Protein AF-A0A0F2T6L6-F1 (afdb_monomer)

Organism: Streptomyces rubellomurinus (strain ATCC 31215) (NCBI:txid359131)

Radius of gyration: 12.06 Å; Cα contacts (8 Å, |Δi|>4): 45; chains: 1; bounding box: 40×17×30 Å

Foldseek 3Di:
DDDDDDQPAADPVQLLCVLCVHDSHHPNNVVVNVVVCVVPVCVSVVSVVVVVD

Structure (mmCIF, N/CA/C/O backbone):
data_AF-A0A0F2T6L6-F1
#
_entry.id   AF-A0A0F2T6L6-F1
#
loop_
_atom_site.group_PDB
_atom_site.id
_atom_site.type_symbol
_atom_site.label_atom_id
_atom_site.label_alt_id
_a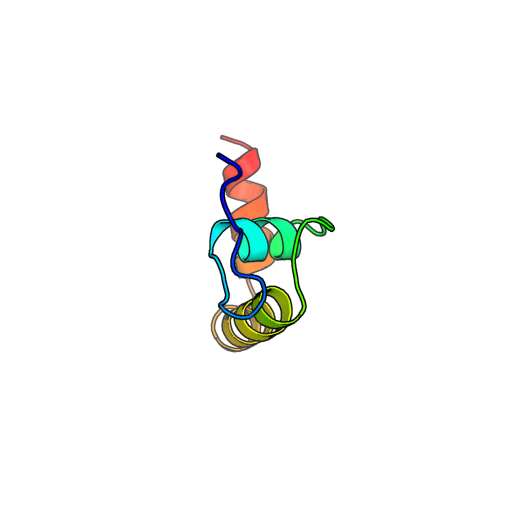tom_site.label_comp_id
_atom_site.label_asym_id
_atom_site.label_entity_id
_atom_site.label_seq_id
_atom_site.pdbx_PDB_ins_code
_atom_site.Cartn_x
_atom_site.Cartn_y
_atom_site.Cartn_z
_atom_site.occupancy
_atom_site.B_iso_or_equiv
_atom_site.auth_seq_id
_atom_site.auth_comp_id
_atom_site.auth_asym_id
_atom_site.auth_atom_id
_atom_site.pdbx_PDB_model_num
ATOM 1 N N . MET A 1 1 ? 30.472 -1.957 -2.673 1.00 53.16 1 MET A N 1
ATOM 2 C CA . MET A 1 1 ? 29.548 -2.992 -3.186 1.00 53.16 1 MET A CA 1
ATOM 3 C C . MET A 1 1 ? 28.123 -2.510 -2.924 1.00 53.16 1 MET A C 1
ATOM 5 O O . MET A 1 1 ? 27.670 -2.595 -1.793 1.00 53.16 1 MET A O 1
ATOM 9 N N . GLY A 1 2 ? 27.460 -1.876 -3.896 1.00 57.03 2 GLY A N 1
ATOM 10 C CA . GLY A 1 2 ? 26.088 -1.385 -3.707 1.00 57.03 2 GLY A CA 1
ATOM 11 C C . GLY A 1 2 ? 25.079 -2.526 -3.843 1.00 57.03 2 GLY A C 1
ATOM 12 O O . GLY A 1 2 ? 25.161 -3.297 -4.797 1.00 57.03 2 GLY A O 1
ATOM 13 N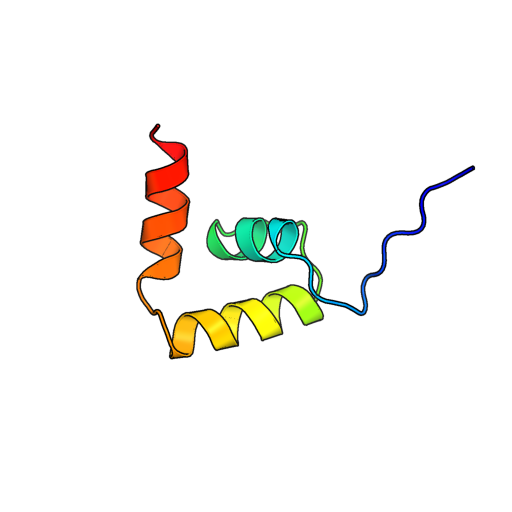 N . LEU A 1 3 ? 24.141 -2.651 -2.902 1.00 75.06 3 LEU A N 1
ATOM 14 C CA . LEU A 1 3 ? 23.028 -3.594 -3.021 1.00 75.06 3 LEU A CA 1
ATOM 15 C C . LEU A 1 3 ? 22.097 -3.126 -4.146 1.00 75.06 3 LEU A C 1
ATOM 17 O O . LEU A 1 3 ? 21.504 -2.051 -4.072 1.00 75.06 3 LEU A O 1
ATOM 21 N N . ARG A 1 4 ? 21.969 -3.933 -5.202 1.00 82.25 4 ARG A N 1
ATOM 22 C CA . ARG A 1 4 ? 21.023 -3.670 -6.290 1.00 82.25 4 ARG A CA 1
ATOM 23 C C . ARG A 1 4 ? 19.615 -4.051 -5.841 1.00 82.25 4 ARG A C 1
ATOM 25 O O . ARG A 1 4 ? 19.304 -5.233 -5.714 1.00 82.25 4 ARG A O 1
ATOM 32 N N . ILE A 1 5 ? 18.760 -3.053 -5.638 1.00 85.38 5 ILE A N 1
ATOM 33 C CA . ILE A 1 5 ? 17.344 -3.259 -5.319 1.00 85.38 5 ILE A CA 1
ATOM 34 C C . ILE A 1 5 ? 16.595 -3.619 -6.605 1.00 85.38 5 ILE A C 1
ATOM 36 O O . ILE A 1 5 ? 16.647 -2.877 -7.585 1.00 85.38 5 ILE A O 1
ATOM 40 N N . ARG A 1 6 ? 15.881 -4.750 -6.604 1.00 91.56 6 ARG A N 1
ATOM 41 C CA . ARG A 1 6 ? 14.990 -5.129 -7.710 1.00 91.56 6 ARG A CA 1
ATOM 42 C C . ARG A 1 6 ? 13.712 -4.293 -7.665 1.00 91.56 6 ARG A C 1
ATOM 44 O O . ARG A 1 6 ? 13.024 -4.273 -6.644 1.00 91.56 6 ARG A O 1
ATOM 51 N N . GLN A 1 7 ? 13.415 -3.589 -8.752 1.00 93.94 7 GLN A N 1
ATOM 52 C CA . GLN A 1 7 ? 12.261 -2.681 -8.879 1.00 93.94 7 GLN A CA 1
ATOM 53 C C . GLN A 1 7 ? 11.137 -3.274 -9.746 1.00 93.94 7 GLN A C 1
ATOM 55 O O . GLN A 1 7 ? 10.070 -2.688 -9.870 1.00 93.94 7 GLN A O 1
ATOM 60 N N . ASP A 1 8 ? 11.390 -4.445 -10.323 1.00 96.19 8 ASP A N 1
ATOM 61 C CA . ASP A 1 8 ? 10.542 -5.221 -11.229 1.00 96.19 8 ASP A CA 1
ATOM 62 C C . ASP A 1 8 ? 9.813 -6.379 -10.527 1.00 96.19 8 ASP A C 1
ATOM 64 O O . ASP A 1 8 ? 8.938 -7.014 -11.107 1.00 96.19 8 ASP A O 1
ATOM 68 N N . VAL A 1 9 ? 10.149 -6.648 -9.262 1.00 96.50 9 VAL A N 1
ATOM 69 C CA . VAL A 1 9 ? 9.497 -7.667 -8.431 1.00 96.50 9 VAL A CA 1
ATOM 70 C C . VAL A 1 9 ? 8.907 -6.996 -7.193 1.00 96.50 9 VAL A C 1
ATOM 72 O O . VAL A 1 9 ? 9.643 -6.259 -6.529 1.00 96.50 9 VAL A O 1
ATOM 75 N N . PRO A 1 10 ? 7.619 -7.226 -6.868 1.00 98.00 10 PRO A N 1
ATOM 76 C CA . PRO A 1 10 ? 6.985 -6.620 -5.706 1.00 98.00 10 PRO A CA 1
ATOM 77 C C . PRO A 1 10 ? 7.650 -7.058 -4.400 1.00 98.00 10 PRO A C 1
ATOM 79 O O . PRO A 1 10 ? 8.095 -8.197 -4.256 1.00 98.00 10 PRO A O 1
ATOM 82 N N . HIS A 1 11 ? 7.695 -6.145 -3.434 1.00 97.75 11 HIS A N 1
ATOM 83 C CA . HIS A 1 11 ? 8.272 -6.373 -2.117 1.00 9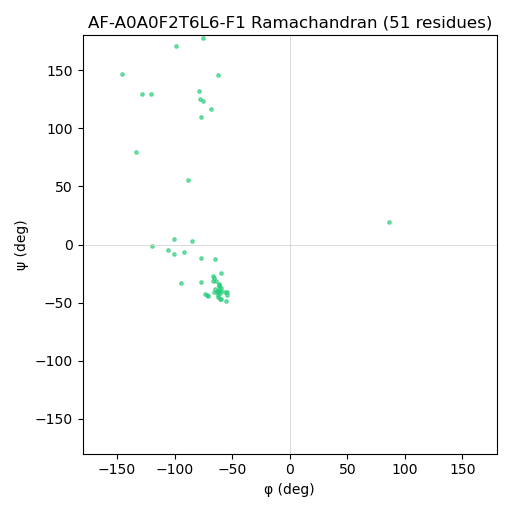7.75 11 HIS A CA 1
ATOM 84 C C . HIS A 1 11 ? 7.282 -5.971 -1.024 1.00 97.75 11 HIS A C 1
ATOM 86 O O . HIS A 1 11 ? 6.780 -4.846 -1.010 1.00 97.75 11 HIS A O 1
ATOM 92 N N . SER A 1 12 ? 7.052 -6.858 -0.055 1.00 97.50 12 SER A N 1
ATOM 93 C CA . SER A 1 12 ? 6.039 -6.678 0.997 1.00 97.50 12 SER A CA 1
ATOM 94 C C . SER A 1 12 ? 6.196 -5.365 1.770 1.00 97.50 12 SER A C 1
ATOM 96 O O . SER A 1 12 ? 5.217 -4.656 1.968 1.00 97.50 12 SER A O 1
ATOM 98 N N . ALA A 1 13 ? 7.422 -4.985 2.142 1.00 97.62 13 ALA A N 1
ATOM 99 C CA . ALA A 1 13 ? 7.682 -3.713 2.826 1.00 97.62 13 ALA A CA 1
ATOM 100 C C . ALA A 1 13 ? 7.285 -2.473 1.996 1.00 97.62 13 ALA A C 1
ATOM 102 O O . ALA A 1 13 ? 6.756 -1.513 2.548 1.00 97.62 13 ALA A O 1
ATOM 103 N N . ARG A 1 14 ? 7.481 -2.501 0.671 1.00 98.50 14 ARG A N 1
ATOM 104 C CA . ARG A 1 14 ? 7.103 -1.393 -0.226 1.00 98.50 14 ARG A CA 1
ATOM 105 C C . ARG A 1 14 ? 5.599 -1.372 -0.495 1.00 98.50 14 ARG A C 1
ATOM 107 O O . ARG A 1 14 ? 4.999 -0.310 -0.607 1.00 98.50 14 ARG A O 1
ATOM 114 N N . MET A 1 15 ? 4.957 -2.539 -0.521 1.00 98.69 15 MET A N 1
ATOM 115 C CA . MET A 1 15 ? 3.493 -2.622 -0.500 1.00 98.69 15 MET A CA 1
ATOM 116 C C . MET A 1 15 ? 2.927 -2.052 0.808 1.00 98.69 15 MET A C 1
ATOM 118 O O . MET A 1 15 ? 1.941 -1.324 0.785 1.00 98.69 15 MET A O 1
ATOM 122 N N . TYR A 1 16 ? 3.569 -2.339 1.944 1.00 98.56 16 TYR A N 1
ATOM 123 C CA . TYR A 1 16 ? 3.190 -1.801 3.251 1.00 98.56 16 TYR A CA 1
ATOM 124 C C . TYR A 1 16 ? 3.305 -0.274 3.302 1.00 98.56 16 TYR A C 1
ATOM 126 O O . TYR A 1 16 ? 2.383 0.394 3.771 1.00 98.56 16 TYR A O 1
ATOM 134 N N . ASP A 1 17 ? 4.393 0.279 2.758 1.00 98.62 17 ASP A N 1
ATOM 135 C CA . ASP A 1 17 ? 4.547 1.719 2.534 1.00 98.62 17 ASP A CA 1
ATOM 136 C C . ASP A 1 17 ? 3.385 2.286 1.698 1.00 98.62 17 ASP A C 1
ATOM 138 O O . ASP A 1 17 ? 2.716 3.232 2.116 1.00 98.62 17 ASP A O 1
ATOM 142 N N . TYR A 1 18 ? 3.045 1.642 0.579 1.00 98.69 18 TYR A N 1
ATOM 143 C CA . TYR A 1 18 ? 1.914 2.051 -0.254 1.00 98.69 18 TYR A CA 1
ATOM 144 C C . TYR A 1 18 ? 0.553 1.980 0.467 1.00 98.69 18 TYR A C 1
ATOM 146 O O . TYR A 1 18 ? -0.283 2.878 0.318 1.00 98.69 18 TYR A O 1
ATOM 154 N N . PHE A 1 19 ? 0.302 0.949 1.282 1.00 98.50 19 PHE A N 1
ATOM 155 C CA . PHE A 1 19 ? -0.931 0.855 2.072 1.00 98.50 19 PHE A CA 1
ATOM 156 C C . PHE A 1 19 ? -1.064 2.015 3.066 1.00 98.50 19 PHE A C 1
ATOM 158 O O . PHE A 1 19 ? -2.176 2.509 3.277 1.00 98.50 19 PHE A O 1
ATOM 165 N N . LEU A 1 20 ? 0.063 2.479 3.617 1.00 98.19 20 LEU A N 1
ATOM 166 C CA . LEU A 1 20 ? 0.145 3.644 4.498 1.00 98.19 20 LEU A CA 1
ATOM 167 C C . LEU A 1 20 ? 0.064 4.991 3.762 1.00 98.19 20 LEU A C 1
ATOM 169 O O . LEU A 1 20 ? -0.135 6.011 4.418 1.00 98.19 20 LEU A O 1
ATOM 173 N N . GLY A 1 21 ? 0.158 5.006 2.429 1.00 97.94 21 GLY A N 1
ATOM 174 C CA . GLY A 1 21 ? 0.179 6.231 1.624 1.00 97.94 21 GLY A CA 1
ATOM 175 C C . GLY A 1 21 ? 1.574 6.841 1.455 1.00 97.94 21 GLY A C 1
ATOM 176 O O . GLY A 1 21 ? 1.684 8.025 1.142 1.00 97.94 21 GLY A O 1
ATOM 177 N N . GLY A 1 22 ? 2.630 6.058 1.678 1.00 98.25 22 GLY A N 1
ATOM 178 C CA . GLY A 1 22 ? 4.004 6.455 1.401 1.00 98.25 22 GLY A CA 1
ATOM 179 C C . GLY A 1 22 ? 4.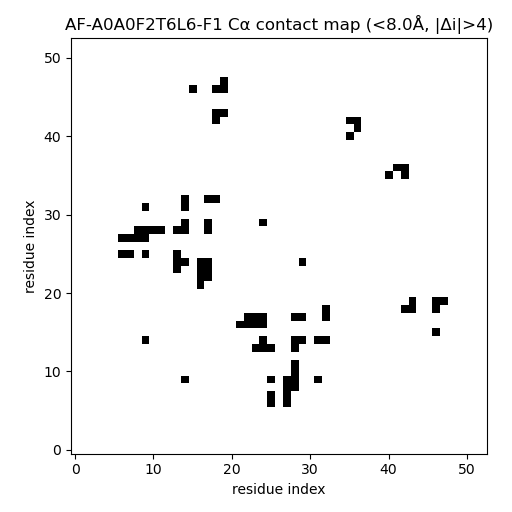356 6.428 -0.089 1.00 98.25 22 GLY A C 1
ATOM 180 O O . GLY A 1 22 ? 3.541 6.096 -0.959 1.00 98.25 22 GLY A O 1
ATOM 181 N N . LYS A 1 23 ? 5.595 6.824 -0.388 1.00 98.25 23 LYS A N 1
ATOM 182 C CA . LYS A 1 23 ? 6.112 7.007 -1.755 1.00 98.25 23 LYS A CA 1
ATOM 183 C C . LYS A 1 23 ? 7.310 6.117 -2.087 1.00 98.25 23 LYS A C 1
ATOM 185 O O . LYS A 1 23 ? 7.784 6.149 -3.221 1.00 98.25 23 LYS A O 1
ATOM 190 N N . ASP A 1 24 ? 7.774 5.313 -1.137 1.00 97.94 24 ASP A N 1
ATOM 191 C CA . ASP A 1 24 ? 8.945 4.450 -1.284 1.00 97.94 24 ASP A CA 1
ATOM 192 C C . ASP A 1 24 ? 8.524 3.089 -1.860 1.00 97.94 24 ASP A C 1
ATOM 194 O O . ASP A 1 24 ? 8.758 2.013 -1.305 1.00 97.94 24 ASP A O 1
ATOM 198 N N . ASN A 1 25 ? 7.858 3.152 -3.013 1.00 98.38 25 ASN A N 1
ATOM 199 C CA . ASN A 1 25 ? 7.287 2.012 -3.715 1.00 98.38 25 ASN A CA 1
ATOM 200 C C . ASN A 1 25 ? 7.349 2.195 -5.239 1.00 98.38 25 ASN A C 1
ATOM 202 O O . ASN A 1 25 ? 7.231 3.298 -5.778 1.00 98.38 25 ASN A O 1
ATOM 206 N N . PHE A 1 26 ? 7.519 1.086 -5.954 1.00 97.94 26 PHE A N 1
ATOM 207 C CA . PHE A 1 26 ? 7.529 1.034 -7.414 1.00 97.94 26 PHE A CA 1
ATOM 208 C C . PHE A 1 26 ? 6.168 0.591 -7.957 1.00 97.94 26 PHE A C 1
ATOM 210 O O . PHE A 1 26 ? 5.282 0.160 -7.218 1.00 97.94 26 PHE A O 1
ATOM 217 N N . ALA A 1 27 ? 5.990 0.691 -9.278 1.00 98.19 27 ALA A N 1
ATOM 218 C CA . ALA A 1 27 ? 4.729 0.348 -9.937 1.00 98.19 27 ALA A CA 1
ATOM 219 C C . ALA A 1 27 ? 4.276 -1.094 -9.645 1.00 98.19 27 ALA A C 1
ATOM 221 O O . ALA A 1 27 ? 3.106 -1.309 -9.339 1.00 98.19 27 ALA A O 1
ATOM 222 N N . VAL A 1 28 ? 5.213 -2.050 -9.645 1.00 98.44 28 VAL A N 1
ATOM 223 C CA . VAL A 1 28 ? 4.928 -3.467 -9.361 1.00 98.44 28 VAL A CA 1
ATOM 224 C C . VAL A 1 28 ? 4.435 -3.700 -7.932 1.00 98.44 28 VAL A C 1
ATOM 226 O O . VAL A 1 28 ? 3.617 -4.588 -7.704 1.00 98.44 28 VAL A O 1
ATOM 229 N N . ASP A 1 29 ? 4.884 -2.889 -6.968 1.00 98.75 29 ASP A N 1
ATOM 230 C CA . ASP A 1 29 ? 4.412 -2.974 -5.585 1.00 98.75 29 ASP A CA 1
ATOM 231 C C . ASP A 1 29 ? 2.971 -2.467 -5.485 1.00 98.75 29 ASP A C 1
ATOM 233 O O . ASP A 1 29 ? 2.138 -3.111 -4.853 1.00 98.75 29 ASP A O 1
ATOM 237 N N . ARG A 1 30 ? 2.664 -1.338 -6.141 1.00 98.69 30 ARG A N 1
ATOM 238 C CA . ARG A 1 30 ? 1.310 -0.764 -6.157 1.00 98.69 30 ARG A CA 1
ATOM 239 C C . ARG A 1 30 ? 0.311 -1.706 -6.809 1.00 98.69 30 ARG A C 1
ATOM 241 O O . ARG A 1 30 ? -0.750 -1.939 -6.249 1.00 98.69 30 ARG A O 1
ATOM 248 N N . GLU A 1 31 ? 0.663 -2.296 -7.947 1.00 98.69 31 GLU A N 1
ATOM 249 C CA . GLU A 1 31 ? -0.201 -3.259 -8.632 1.00 98.69 31 GLU A CA 1
ATOM 250 C C . GLU A 1 31 ? -0.493 -4.485 -7.754 1.00 98.69 31 GLU A C 1
ATOM 252 O O . GLU A 1 31 ? -1.648 -4.885 -7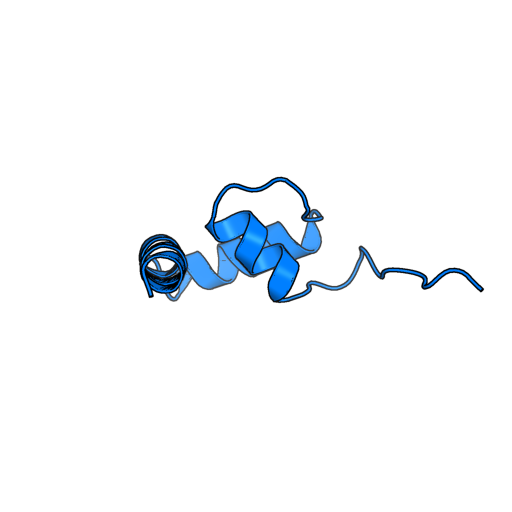.597 1.00 98.69 31 GLU A O 1
ATOM 257 N N . ALA A 1 32 ? 0.538 -5.061 -7.128 1.00 98.62 32 ALA A N 1
ATOM 258 C CA . ALA A 1 32 ? 0.359 -6.172 -6.198 1.00 98.62 32 ALA A CA 1
ATOM 259 C C . ALA A 1 32 ? -0.491 -5.768 -4.980 1.00 98.62 32 ALA A C 1
ATOM 261 O O . ALA A 1 32 ? -1.342 -6.540 -4.536 1.00 98.62 32 ALA A O 1
ATOM 262 N N . ALA A 1 33 ? -0.290 -4.560 -4.451 1.00 98.62 33 ALA A N 1
ATOM 263 C CA . ALA A 1 33 ? -1.040 -4.033 -3.318 1.00 98.62 33 ALA A CA 1
ATOM 264 C C . ALA A 1 33 ? -2.521 -3.813 -3.655 1.00 98.62 33 ALA A C 1
ATOM 266 O O . ALA A 1 33 ? -3.386 -4.170 -2.859 1.00 98.62 33 ALA A O 1
ATOM 267 N N . GLU A 1 34 ? -2.834 -3.308 -4.845 1.00 98.62 34 GLU A N 1
ATOM 268 C CA . GLU A 1 34 ? -4.217 -3.145 -5.299 1.00 98.62 34 GLU A CA 1
ATOM 269 C C . GLU A 1 34 ? -4.926 -4.496 -5.459 1.00 98.62 34 GLU A C 1
ATOM 271 O O . GLU A 1 34 ? -6.065 -4.644 -5.018 1.00 98.62 34 GLU A O 1
ATOM 276 N N . ARG A 1 35 ? -4.241 -5.543 -5.945 1.00 98.62 35 ARG A N 1
ATOM 277 C CA . ARG A 1 35 ? -4.804 -6.910 -5.935 1.00 98.62 35 ARG A CA 1
ATOM 278 C C . ARG A 1 35 ? -5.126 -7.382 -4.517 1.00 98.62 35 ARG A C 1
ATOM 280 O O . ARG A 1 35 ? -6.185 -7.964 -4.303 1.00 98.62 35 ARG A O 1
ATOM 287 N N . VAL A 1 36 ? -4.272 -7.089 -3.533 1.00 98.50 36 VAL A N 1
ATOM 288 C CA . VAL A 1 36 ? -4.578 -7.390 -2.123 1.00 98.50 36 VAL A CA 1
ATOM 289 C C . VAL A 1 36 ? -5.835 -6.650 -1.669 1.00 98.50 36 VAL A C 1
ATOM 291 O O . VAL A 1 36 ? -6.674 -7.257 -1.014 1.00 98.50 36 VAL A O 1
ATOM 294 N N . LEU A 1 37 ? -6.016 -5.384 -2.049 1.00 98.44 37 LEU A N 1
ATOM 295 C CA . LEU A 1 37 ? -7.198 -4.602 -1.670 1.00 98.44 37 LEU A CA 1
ATOM 296 C C . LEU A 1 37 ? -8.498 -5.124 -2.289 1.00 98.44 37 LEU A C 1
ATOM 298 O O . LEU A 1 37 ? -9.546 -4.981 -1.664 1.00 98.44 37 LEU A O 1
ATOM 302 N N . THR A 1 38 ? -8.442 -5.786 -3.450 1.00 98.19 38 THR A N 1
ATOM 303 C CA . THR A 1 38 ? -9.627 -6.460 -4.015 1.00 98.19 38 THR A CA 1
ATOM 304 C C . THR A 1 38 ? -10.096 -7.656 -3.183 1.00 98.19 38 THR A C 1
ATOM 306 O O . THR A 1 38 ? -11.294 -7.916 -3.121 1.00 98.19 38 THR A O 1
ATOM 309 N N . VAL A 1 39 ? -9.178 -8.364 -2.514 1.00 98.25 39 VAL A N 1
ATOM 310 C CA . VAL A 1 39 ? -9.491 -9.549 -1.690 1.00 98.25 39 VAL A CA 1
ATOM 311 C C . VAL A 1 39 ? -9.691 -9.173 -0.220 1.00 98.25 39 VAL A C 1
ATOM 313 O O . VAL A 1 39 ? -10.511 -9.769 0.474 1.00 98.25 39 VAL A O 1
ATOM 316 N N . PHE A 1 40 ? -8.962 -8.167 0.262 1.00 97.94 40 PHE A N 1
ATOM 317 C CA . PHE A 1 40 ? -8.997 -7.698 1.642 1.00 97.94 40 PHE A CA 1
ATOM 318 C C . PHE A 1 40 ? -9.102 -6.163 1.710 1.00 97.94 40 PHE A C 1
ATOM 320 O O . PHE A 1 40 ? -8.110 -5.471 1.970 1.00 97.94 40 PHE A O 1
ATOM 327 N N . PRO A 1 41 ? -10.313 -5.602 1.519 1.00 97.00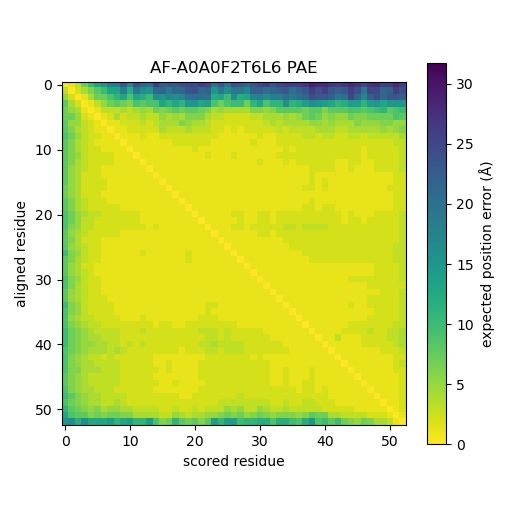 41 PRO A N 1
ATOM 328 C CA . PRO A 1 41 ? -10.527 -4.152 1.462 1.00 97.00 41 PRO A CA 1
ATOM 329 C C . PRO A 1 41 ? -10.113 -3.397 2.734 1.00 97.00 41 PRO A C 1
ATOM 331 O O . PRO A 1 41 ? -9.781 -2.213 2.683 1.00 97.00 41 PRO A O 1
ATOM 334 N N . THR A 1 42 ? -10.090 -4.069 3.890 1.00 98.06 42 THR A N 1
ATOM 335 C CA . THR A 1 42 ? -9.722 -3.467 5.183 1.00 98.06 42 THR A CA 1
ATOM 336 C C . THR A 1 42 ? -8.211 -3.438 5.444 1.00 98.06 42 THR A C 1
ATOM 338 O O . THR A 1 42 ? -7.790 -2.940 6.491 1.00 98.06 42 THR A O 1
ATOM 341 N N . MET A 1 43 ? -7.370 -3.877 4.495 1.00 98.31 43 MET A N 1
ATOM 342 C CA . MET A 1 43 ? -5.907 -3.890 4.648 1.00 98.31 43 MET A CA 1
ATOM 343 C C . MET A 1 43 ? -5.332 -2.517 5.029 1.00 98.31 43 MET A C 1
ATOM 345 O O . MET A 1 43 ? -4.473 -2.430 5.904 1.00 98.31 43 MET A O 1
ATOM 349 N N . ARG A 1 44 ? -5.834 -1.420 4.437 1.00 97.44 44 ARG A N 1
ATOM 350 C CA . ARG A 1 44 ? -5.367 -0.057 4.773 1.00 97.44 44 ARG A CA 1
ATOM 351 C C . ARG A 1 44 ? -5.622 0.303 6.240 1.00 97.44 44 ARG A C 1
ATOM 353 O O . ARG A 1 44 ? -4.813 0.996 6.851 1.00 97.44 44 ARG A O 1
ATOM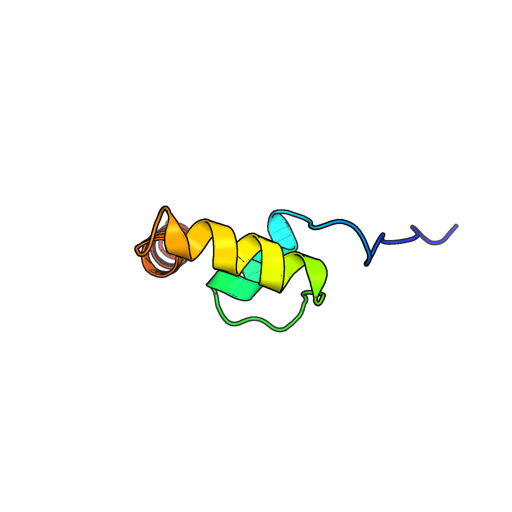 360 N N . THR A 1 45 ? -6.717 -0.182 6.821 1.00 97.94 45 THR A N 1
ATOM 361 C CA . THR A 1 45 ? -7.003 -0.022 8.253 1.00 97.94 45 THR A CA 1
ATOM 362 C C . THR A 1 45 ? -6.074 -0.898 9.089 1.00 97.94 45 THR A C 1
ATOM 364 O O . THR A 1 45 ? -5.503 -0.414 10.065 1.00 97.94 45 THR A O 1
ATOM 367 N N . ALA A 1 46 ? -5.854 -2.150 8.678 1.00 97.69 46 ALA A N 1
ATOM 368 C CA . ALA A 1 46 ? -4.991 -3.092 9.390 1.00 97.69 46 ALA A CA 1
ATOM 369 C C . ALA A 1 46 ? -3.543 -2.585 9.523 1.00 97.69 46 ALA A C 1
ATOM 371 O O . ALA A 1 46 ? -2.989 -2.582 10.622 1.00 97.69 46 ALA A O 1
ATOM 372 N N . VAL A 1 47 ? -2.940 -2.077 8.440 1.00 97.75 47 VAL A N 1
ATOM 373 C CA . VAL A 1 47 ? -1.563 -1.546 8.495 1.00 97.75 47 VAL A CA 1
ATOM 374 C C . VAL A 1 47 ? -1.439 -0.291 9.364 1.00 97.75 47 VAL A C 1
ATOM 376 O O . VAL A 1 47 ? -0.381 -0.047 9.941 1.00 97.75 47 VAL A O 1
ATOM 379 N N . ARG A 1 48 ? -2.506 0.512 9.483 1.00 96.81 48 ARG A N 1
ATOM 380 C CA . ARG A 1 48 ? -2.540 1.685 10.369 1.00 96.81 48 ARG A CA 1
ATOM 381 C C . ARG A 1 48 ? -2.653 1.266 11.830 1.00 96.81 48 ARG A C 1
ATOM 383 O O . ARG A 1 48 ? -1.917 1.799 12.648 1.00 96.81 48 ARG A O 1
ATOM 390 N N . ALA A 1 49 ? -3.496 0.280 12.140 1.00 97.25 49 ALA A N 1
ATOM 391 C CA . ALA A 1 49 ? -3.585 -0.292 13.484 1.00 97.25 49 ALA A CA 1
ATOM 392 C C . ALA A 1 49 ? -2.244 -0.899 13.932 1.00 97.25 49 ALA A C 1
ATOM 394 O O . ALA A 1 49 ? -1.820 -0.708 15.062 1.00 97.25 49 ALA A O 1
ATOM 395 N N . ASN A 1 50 ? -1.501 -1.538 13.028 1.00 95.56 50 ASN A N 1
ATOM 396 C CA . ASN A 1 50 ? -0.160 -2.041 13.335 1.00 95.56 50 ASN A CA 1
ATOM 397 C C . ASN A 1 50 ? 0.872 -0.930 13.658 1.00 95.56 50 ASN A C 1
ATOM 399 O O . ASN A 1 50 ? 1.958 -1.224 14.137 1.00 95.56 50 ASN A O 1
ATOM 403 N N . ARG A 1 51 ? 0.571 0.353 13.395 1.00 93.94 51 ARG A N 1
ATOM 404 C CA . ARG A 1 51 ? 1.414 1.497 13.801 1.00 93.94 51 ARG A CA 1
ATOM 405 C C . ARG A 1 51 ? 1.042 2.083 15.163 1.00 93.94 51 ARG A C 1
ATOM 407 O O . ARG A 1 51 ? 1.734 2.985 15.620 1.00 93.94 51 ARG A O 1
ATOM 414 N N . THR A 1 52 ? -0.046 1.624 15.775 1.00 91.44 52 THR A N 1
ATOM 415 C CA . THR A 1 52 ? -0.510 2.102 17.086 1.00 91.44 52 THR A CA 1
ATOM 416 C C . THR A 1 52 ? -0.146 1.156 18.235 1.00 91.44 52 THR A C 1
ATOM 418 O O . THR A 1 52 ? -0.583 1.397 19.357 1.00 91.44 52 THR A O 1
ATOM 421 N N . PHE A 1 53 ? 0.618 0.095 17.955 1.00 81.88 53 PHE A N 1
ATOM 422 C CA . PHE A 1 53 ? 1.211 -0.831 18.925 1.00 81.88 53 PHE A CA 1
ATOM 423 C C . PHE A 1 53 ? 2.715 -0.573 19.033 1.00 81.88 53 PHE A C 1
ATOM 425 O O . PHE A 1 53 ? 3.245 -0.731 20.153 1.00 81.88 53 PHE A O 1
#

Sequence (53 aa):
MGLRIRQDVPHSARMYDYFLGGKDNFAVDREAAERVLTVFPTMRTAVRANRTF

Solvent-accessible surf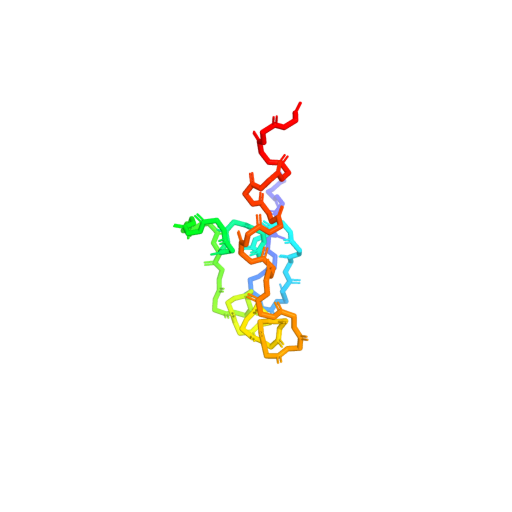ace area (backbone atoms only — not comparable to full-atom values): 3234 Å² total; per-residue (Å²): 136,82,86,85,79,72,68,84,54,63,46,71,70,28,26,51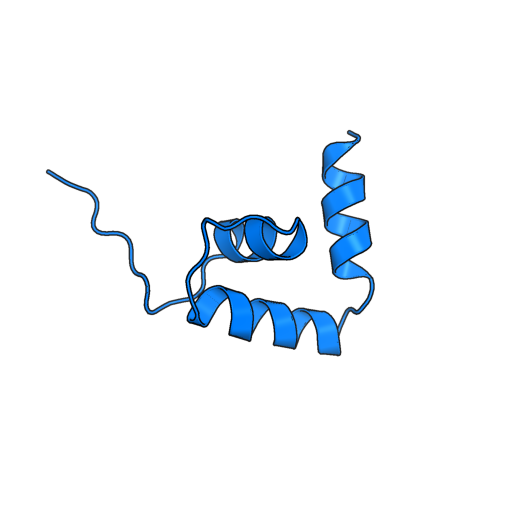,32,48,54,74,69,52,76,75,53,45,71,43,15,52,56,55,42,52,56,47,40,76,79,39,72,60,49,52,56,52,61,52,55,66,71,75,114

Secondary structure (DSSP, 8-state):
------SSS--HHHHHHHHHT-S---HHHHHHHHHHHHH-TTHHHHHHHTT--

pLDDT: mean 94.72, std 9.16, range [53.16, 98.75]

InterPro domains:
  IPR006764 S-adenosyl-L-methionine dependent methyltransferase, SAV2177 type [PF04672] (4-53)
  IPR029063 S-adenosyl-L-methionine-dependent methyltransferase superfamily [G3DSA:3.40.50.150] (2-53)
  IPR029063 S-adenosyl-L-methionine-dependent methyltransferase superfamily [SSF53335] (10-53)

Mean predicted aligned error: 3.36 Å

Nearest PDB structures (foldseek):
  3go4-assembly1_A  TM=9.824E-01  e=6.900E-03  Streptomyces avermitilis MA-4680 = NBRC 14893
  2qe6-assembly1_A  TM=9.683E-01  e=6.537E-02  Thermobifida fusca YX
  5zb8-assembly1_A  TM=5.584E-01  e=8.252E+00  Pyrococcus furiosus